Protein AF-A0A349L3K2-F1 (afdb_monomer_lite)

Sequence (182 aa):
KASGYEAPARLLVSLNGCVSLLFACFGAHAINPSVIAASICTGSEAHEDPARRYVAGLAAGVFYIVIAVFGATLAQLMAALPKELIMTLSGLALIGSITTGLVGMVSHAEHRDASIITFLVAASGMSLLGLGAAFWSLVLGGVAYLILHQRWGVRYDAPDPGIVLPIETETDNARPDPIVCN

Foldseek 3Di:
DVLPDDDDPVCQVVVQVVVQVVCVVVVDDRDDDDPVLCCVLSDCVCDVDNVPSVVSVVVVVVVVVVVVVCVVVVVVVVVVDDPVVVVVVVVVVCPVVVVVLVCVLCVDPLLNVLSVQLVCQQVVQDDDPNRTSNVVSCVSSVVVSCVPVVPDPDDPDPDDPPPPDPPPPPDDDDDDDDDDDD

Secondary structure (DSSP, 8-state):
-TTS----HHHHHHHHHHHHHHHHTTTPPPP---HHHHHHHHSGGG-SSGGGTHHHHHHHHHHHHHHHHTHHHHHHHHHHS-HHHHHHHHHHHHHHHHHHHHHHHHH-GGGHHHHHHHHHHHHTT--BTTB-HHHHHHHHHHHHHHHHHTT-----PPPPTT------------PPPP----

pLDDT: mean 79.58, std 17.01, range [36.78, 95.75]

Radius of gyration: 24.11 Å; chains: 1; bounding box: 48×82×56 Å

Structure (mmCIF, N/CA/C/O backbone):
data_AF-A0A349L3K2-F1
#
_entry.id   AF-A0A349L3K2-F1
#
loop_
_atom_site.group_PDB
_atom_site.id
_atom_site.type_symbol
_atom_site.label_atom_id
_atom_site.label_alt_id
_atom_site.label_comp_id
_atom_site.label_asym_id
_atom_site.label_entity_id
_atom_site.label_seq_id
_atom_site.pdbx_PDB_ins_code
_atom_site.Cartn_x
_atom_site.Cartn_y
_atom_site.Cartn_z
_atom_site.occupancy
_atom_site.B_iso_or_equiv
_atom_site.auth_seq_id
_atom_site.auth_comp_id
_atom_site.auth_asym_id
_atom_site.auth_atom_id
_atom_site.pdbx_PDB_model_num
ATOM 1 N N . LYS A 1 1 ? -6.203 -10.568 -11.449 1.00 54.16 1 LYS A N 1
ATOM 2 C CA . LYS A 1 1 ? -5.358 -11.432 -12.308 1.00 54.16 1 LYS A CA 1
ATOM 3 C C . LYS A 1 1 ? -4.557 -12.466 -11.518 1.00 54.16 1 LYS A C 1
ATOM 5 O O . LYS A 1 1 ? -4.713 -13.629 -11.840 1.00 54.16 1 LYS A O 1
ATOM 10 N N . ALA A 1 2 ? -3.784 -12.098 -10.484 1.00 60.62 2 ALA A N 1
ATOM 11 C CA . ALA A 1 2 ? -2.976 -13.052 -9.698 1.00 60.62 2 ALA A CA 1
ATOM 12 C C . ALA A 1 2 ? -3.746 -14.291 -9.179 1.00 60.62 2 ALA A C 1
ATOM 14 O O . ALA A 1 2 ? -3.201 -15.383 -9.191 1.00 60.62 2 ALA A O 1
ATOM 15 N N . SER A 1 3 ? -5.026 -14.142 -8.815 1.00 59.81 3 SER A N 1
ATOM 16 C CA . SER A 1 3 ? -5.876 -15.247 -8.332 1.00 59.81 3 SER A CA 1
ATOM 17 C C . SER A 1 3 ? -6.870 -15.778 -9.383 1.00 59.81 3 SER A C 1
ATOM 19 O O . SER A 1 3 ? -7.919 -16.297 -9.022 1.00 59.81 3 SER A O 1
ATOM 21 N N . GLY A 1 4 ? -6.617 -15.576 -10.682 1.00 64.75 4 GLY A N 1
ATOM 22 C CA . GLY A 1 4 ? -7.469 -16.091 -11.771 1.00 64.75 4 GLY A CA 1
ATOM 23 C C . GLY A 1 4 ? -8.759 -15.306 -12.061 1.00 64.75 4 GLY A C 1
ATOM 24 O O . GLY A 1 4 ? -9.426 -15.588 -13.049 1.00 64.75 4 GLY A O 1
ATOM 25 N N . TYR A 1 5 ? -9.102 -14.284 -11.265 1.00 67.31 5 TYR A N 1
ATOM 26 C CA . TYR A 1 5 ? -10.265 -13.426 -11.540 1.00 67.31 5 TYR A CA 1
ATOM 27 C C . TYR A 1 5 ? -9.956 -12.300 -12.531 1.00 67.31 5 TYR A C 1
ATOM 29 O O . TYR A 1 5 ? -8.986 -11.536 -12.360 1.00 67.31 5 TYR A O 1
ATOM 37 N N . GLU A 1 6 ? -10.856 -12.142 -13.501 1.00 65.81 6 GLU A N 1
ATOM 38 C CA . GLU A 1 6 ? -10.968 -10.981 -14.382 1.00 65.81 6 GLU A CA 1
ATOM 39 C C . GLU A 1 6 ? -11.944 -9.963 -13.781 1.00 65.81 6 GLU A C 1
ATOM 41 O O . GLU A 1 6 ? -13.145 -9.984 -14.034 1.00 65.81 6 GLU A O 1
ATOM 46 N N . ALA A 1 7 ? -11.429 -9.068 -12.937 1.00 72.44 7 ALA A N 1
ATOM 47 C CA . ALA A 1 7 ? -12.217 -7.951 -12.431 1.00 72.44 7 ALA A CA 1
ATOM 48 C C . ALA A 1 7 ? -12.056 -6.731 -13.361 1.00 72.44 7 ALA A C 1
ATOM 50 O O . ALA A 1 7 ? -10.918 -6.338 -13.648 1.00 72.44 7 ALA A O 1
ATOM 51 N N . PRO A 1 8 ? -13.153 -6.094 -13.816 1.00 82.00 8 PRO A N 1
ATOM 52 C CA . PRO A 1 8 ? -13.068 -4.903 -14.652 1.00 82.00 8 PRO A CA 1
ATOM 53 C C . PRO A 1 8 ? -12.475 -3.732 -13.855 1.00 82.00 8 PRO A C 1
ATOM 55 O O . PRO A 1 8 ? -13.120 -3.172 -12.968 1.00 82.00 8 PRO A O 1
ATOM 58 N N . ALA A 1 9 ? -11.247 -3.328 -14.196 1.00 83.88 9 ALA A N 1
ATOM 59 C CA . ALA A 1 9 ? -10.504 -2.286 -13.478 1.00 83.88 9 ALA A CA 1
ATOM 60 C C . ALA A 1 9 ? -11.275 -0.958 -13.380 1.00 83.88 9 ALA A C 1
ATOM 62 O O . ALA A 1 9 ? -11.285 -0.323 -12.328 1.00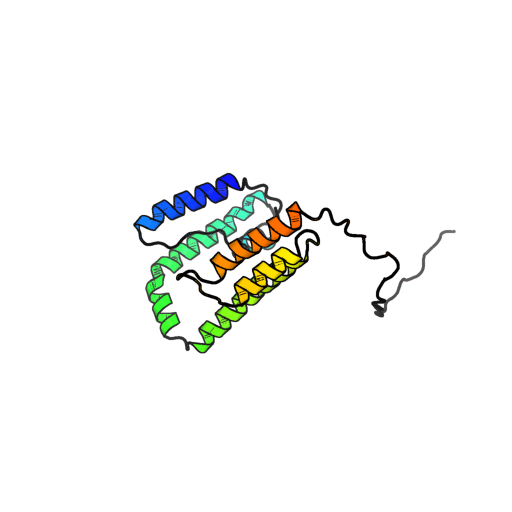 83.88 9 ALA A O 1
ATOM 63 N N . ARG A 1 10 ? -11.984 -0.572 -14.451 1.00 87.62 10 ARG A N 1
ATOM 64 C CA . ARG A 1 10 ? -12.778 0.665 -14.488 1.00 87.62 10 ARG A CA 1
ATOM 65 C C . ARG A 1 10 ? -13.880 0.676 -13.429 1.00 87.62 10 ARG A C 1
ATOM 67 O O . ARG A 1 10 ? -14.075 1.705 -12.799 1.00 87.62 10 ARG A O 1
ATOM 74 N N . LEU A 1 11 ? -14.546 -0.463 -13.215 1.00 88.19 11 LEU A N 1
ATOM 75 C CA . LEU A 1 11 ? -15.602 -0.600 -12.211 1.00 88.19 11 LEU A CA 1
ATOM 76 C C . LEU A 1 11 ? -15.032 -0.518 -10.794 1.00 88.19 11 LEU A C 1
ATOM 78 O O . LEU A 1 11 ? -15.588 0.190 -9.964 1.00 88.19 11 LEU A O 1
ATOM 82 N N . LEU A 1 12 ? -13.915 -1.203 -10.523 1.00 88.12 12 LEU A N 1
ATOM 83 C CA . LEU A 1 12 ? -13.276 -1.164 -9.205 1.00 88.12 12 LEU A CA 1
ATOM 84 C C . LEU A 1 12 ? -12.837 0.257 -8.835 1.00 88.12 12 LEU A C 1
ATOM 86 O O . LEU A 1 12 ? -13.113 0.716 -7.729 1.00 88.12 12 LEU A O 1
ATOM 90 N N . VAL A 1 13 ? -12.206 0.969 -9.772 1.00 90.31 13 VAL A N 1
ATOM 91 C CA . VAL A 1 13 ? -11.749 2.347 -9.552 1.00 90.31 13 VAL A CA 1
ATOM 92 C C . VAL A 1 13 ? -12.932 3.305 -9.399 1.00 90.31 13 VAL A C 1
ATOM 94 O O . VAL A 1 13 ? -12.946 4.091 -8.451 1.00 90.31 13 VAL A O 1
ATOM 97 N N . SER A 1 14 ? -13.944 3.230 -10.274 1.00 91.06 14 SER A N 1
ATOM 98 C CA . SER A 1 14 ? -15.110 4.120 -10.193 1.00 91.06 14 SER A CA 1
ATOM 99 C C . SER A 1 14 ? -15.915 3.888 -8.919 1.00 91.06 14 SER A C 1
ATOM 101 O O . SER A 1 14 ? -16.299 4.846 -8.255 1.00 91.06 14 SER A O 1
ATOM 103 N N . LEU A 1 15 ? -16.137 2.624 -8.545 1.00 92.50 15 LEU A N 1
ATOM 104 C CA . LEU A 1 15 ? -16.900 2.269 -7.353 1.00 92.50 15 LEU A CA 1
ATOM 105 C C . LEU A 1 15 ? -16.166 2.719 -6.087 1.00 92.50 15 LEU A C 1
ATOM 107 O O . LEU A 1 15 ? -16.762 3.376 -5.242 1.00 92.50 15 LEU A O 1
ATOM 111 N N . ASN A 1 16 ? -14.861 2.461 -5.989 1.00 91.25 16 ASN A N 1
ATOM 112 C CA . ASN A 1 16 ? -14.045 2.913 -4.864 1.00 91.25 16 ASN A CA 1
ATOM 113 C C . ASN A 1 16 ? -14.010 4.449 -4.733 1.00 91.25 16 ASN A C 1
ATOM 115 O O . ASN A 1 16 ? -14.075 4.980 -3.623 1.00 91.25 16 ASN A O 1
ATOM 119 N N . GLY A 1 17 ? -13.957 5.166 -5.860 1.00 91.19 17 GLY A N 1
ATOM 120 C CA . GLY A 1 17 ? -14.053 6.626 -5.893 1.00 91.19 17 GLY A CA 1
ATOM 121 C C . GLY A 1 17 ? -15.415 7.140 -5.421 1.00 91.19 17 GLY A C 1
ATOM 122 O O . GLY A 1 17 ? -15.468 8.011 -4.556 1.00 91.19 17 GLY A O 1
ATOM 123 N N . CYS A 1 18 ? -16.516 6.568 -5.918 1.00 93.62 18 CYS A N 1
ATOM 124 C CA . CYS A 1 18 ? -17.871 6.918 -5.478 1.00 93.62 18 CYS A CA 1
ATOM 125 C C . CYS A 1 18 ? -18.078 6.657 -3.982 1.00 93.62 18 CYS A C 1
ATOM 127 O O . CYS A 1 18 ? -18.626 7.505 -3.281 1.00 93.62 18 CYS A O 1
ATOM 129 N N . VAL A 1 19 ? -17.611 5.509 -3.486 1.00 92.81 19 VAL A N 1
ATOM 130 C CA . VAL A 1 19 ? -17.688 5.163 -2.062 1.00 92.81 19 VAL A CA 1
ATOM 131 C C . VAL A 1 19 ? -16.855 6.150 -1.240 1.00 92.81 19 VAL A C 1
ATOM 133 O O . VAL A 1 19 ? -17.362 6.710 -0.274 1.00 92.81 19 VAL A O 1
ATOM 136 N N . SER A 1 20 ? -15.624 6.459 -1.659 1.00 92.19 20 SER A N 1
ATOM 137 C CA . SER A 1 20 ? -14.789 7.461 -0.978 1.00 92.19 20 SER A CA 1
ATOM 138 C C . SER A 1 20 ? -15.449 8.841 -0.937 1.00 92.19 20 SER A C 1
ATOM 140 O O . SER A 1 20 ? -15.413 9.485 0.103 1.00 92.19 20 SER A O 1
ATOM 142 N N . LEU A 1 21 ? -16.091 9.288 -2.022 1.00 93.12 21 LEU A N 1
ATOM 143 C CA . LEU A 1 21 ? -16.827 10.560 -2.056 1.00 93.12 21 LEU A CA 1
ATOM 144 C C . LEU A 1 21 ? -18.012 10.571 -1.087 1.00 93.12 21 LEU A C 1
ATOM 146 O O . LEU A 1 21 ? -18.227 11.563 -0.395 1.00 93.12 21 LEU A O 1
ATOM 150 N N . LEU A 1 22 ? -18.756 9.467 -1.008 1.00 93.25 22 LEU A N 1
ATOM 151 C CA . LEU A 1 22 ? -19.878 9.336 -0.081 1.00 93.25 22 LEU A CA 1
ATOM 152 C C . LEU A 1 22 ? -19.407 9.406 1.380 1.00 93.25 22 LEU A C 1
ATOM 154 O O . LEU A 1 22 ? -20.023 10.081 2.203 1.00 93.25 22 LEU A O 1
ATOM 158 N N . PHE A 1 23 ? -18.294 8.740 1.694 1.00 90.38 23 PHE A N 1
ATOM 159 C CA . PHE A 1 23 ? -17.715 8.737 3.038 1.00 90.38 23 PHE A CA 1
ATOM 160 C C . PHE A 1 23 ? -16.898 9.997 3.363 1.00 90.38 23 PHE A C 1
ATOM 162 O O . PHE A 1 23 ? -16.732 10.324 4.539 1.00 90.38 23 PHE A O 1
ATOM 169 N N . ALA A 1 24 ? -16.452 10.761 2.363 1.00 90.81 24 ALA A N 1
ATOM 170 C CA . ALA A 1 24 ? -15.763 12.034 2.570 1.00 90.81 24 ALA A CA 1
ATOM 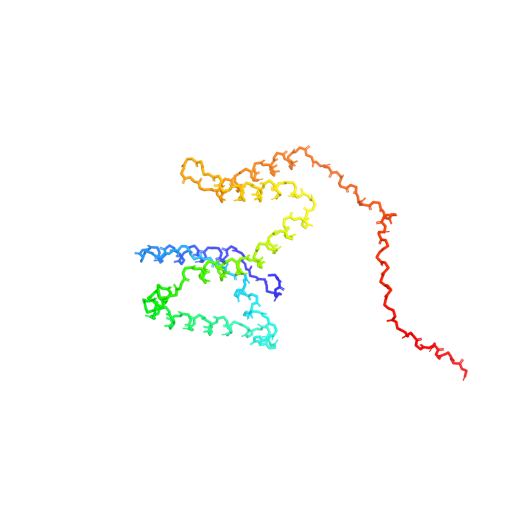171 C C . ALA A 1 24 ? -16.645 13.048 3.318 1.00 90.81 24 ALA A C 1
ATOM 173 O O . ALA A 1 24 ? -16.139 13.800 4.148 1.00 90.81 24 ALA A O 1
ATOM 174 N N . CYS A 1 25 ? -17.969 13.014 3.114 1.00 87.44 25 CYS A N 1
ATOM 175 C CA . CYS A 1 25 ? -18.924 13.824 3.883 1.00 87.44 25 CYS A CA 1
ATOM 176 C C . CYS A 1 25 ? -18.893 13.533 5.394 1.00 87.44 25 CYS A C 1
ATOM 178 O O . CYS A 1 25 ? -19.248 14.396 6.190 1.00 87.44 25 CYS A O 1
ATOM 180 N N . PHE A 1 26 ? -18.443 12.341 5.789 1.00 88.19 26 PHE A N 1
ATOM 181 C CA . PHE A 1 26 ? -18.294 11.921 7.182 1.00 88.19 26 PHE A CA 1
ATOM 182 C C . PHE A 1 26 ? -16.865 12.127 7.714 1.00 88.19 26 PHE A C 1
ATOM 184 O O . PHE A 1 26 ? -16.549 11.670 8.810 1.00 88.19 26 PHE A O 1
ATOM 191 N N . GLY A 1 27 ? -15.990 12.793 6.951 1.00 84.19 27 GLY A N 1
ATOM 192 C CA . GLY A 1 27 ? -14.587 13.003 7.318 1.00 84.19 27 GLY A CA 1
ATOM 193 C C . GLY A 1 27 ? -13.704 11.762 7.154 1.00 84.19 27 GLY A C 1
ATOM 194 O O . GLY A 1 27 ? -12.626 11.703 7.742 1.00 84.19 27 GLY A O 1
ATOM 195 N N . ALA A 1 28 ? -14.141 10.760 6.384 1.00 86.25 28 ALA A N 1
ATOM 196 C CA . ALA A 1 28 ? -13.353 9.555 6.149 1.00 86.25 28 ALA A CA 1
ATOM 197 C C . ALA A 1 28 ? -12.159 9.805 5.210 1.00 86.25 28 ALA A C 1
ATOM 199 O O . ALA A 1 28 ? -12.207 10.647 4.311 1.00 86.25 28 ALA A O 1
ATOM 200 N N . HIS A 1 29 ? -11.097 9.016 5.383 1.00 87.19 29 HIS A N 1
ATOM 201 C CA . HIS A 1 29 ? -9.961 8.991 4.463 1.00 87.19 29 HIS A CA 1
ATOM 202 C C . HIS A 1 29 ? -10.282 8.249 3.158 1.00 87.19 29 HIS A C 1
ATOM 204 O O . HIS A 1 29 ? -11.230 7.470 3.076 1.00 87.19 29 HIS A O 1
ATOM 210 N N . ALA A 1 30 ? -9.456 8.486 2.134 1.00 87.81 30 ALA A N 1
ATOM 211 C CA . ALA A 1 30 ? -9.590 7.836 0.837 1.00 87.81 30 ALA A CA 1
ATOM 212 C C . ALA A 1 30 ? -9.508 6.309 0.969 1.00 87.81 30 ALA A C 1
ATOM 214 O O . ALA A 1 30 ? -8.534 5.763 1.497 1.00 87.81 30 ALA A O 1
ATOM 215 N N . ILE A 1 31 ? -10.522 5.624 0.450 1.00 89.31 31 ILE A N 1
ATOM 216 C CA . ILE A 1 31 ? -10.592 4.165 0.455 1.00 89.31 31 ILE A CA 1
ATOM 217 C C . ILE A 1 31 ? -9.747 3.668 -0.717 1.00 89.31 31 ILE A C 1
ATOM 219 O O . ILE A 1 31 ? -9.705 4.297 -1.775 1.00 89.31 31 ILE A O 1
ATOM 223 N N . ASN A 1 32 ? -9.013 2.574 -0.531 1.00 89.31 32 ASN A N 1
ATOM 224 C CA . ASN A 1 32 ? -8.220 1.956 -1.585 1.00 89.31 32 ASN A CA 1
ATOM 225 C C . ASN A 1 32 ? -8.187 0.427 -1.415 1.00 89.31 32 ASN A C 1
ATOM 227 O O . ASN A 1 32 ? -8.280 -0.074 -0.292 1.00 89.31 32 ASN A O 1
ATOM 231 N N . PRO A 1 33 ? -8.090 -0.330 -2.520 1.00 85.75 33 PRO A N 1
ATOM 232 C CA . PRO A 1 33 ? -7.984 -1.780 -2.459 1.00 85.75 33 PRO A CA 1
ATOM 233 C C . PRO A 1 33 ? -6.612 -2.217 -1.925 1.00 85.75 33 PRO A C 1
ATOM 235 O O . PRO A 1 33 ? -5.573 -1.800 -2.434 1.00 85.75 33 PRO A O 1
ATOM 238 N N . SER A 1 34 ? -6.613 -3.116 -0.938 1.00 87.00 34 SER A N 1
ATOM 239 C CA . SER A 1 34 ? -5.395 -3.700 -0.364 1.00 87.00 34 SER A CA 1
ATOM 240 C C . SER A 1 34 ? -5.006 -5.001 -1.065 1.00 87.00 34 SER A C 1
ATOM 242 O O . SER A 1 34 ? -5.805 -5.935 -1.149 1.00 87.00 34 SER A O 1
ATOM 244 N N . VAL A 1 35 ? -3.754 -5.087 -1.521 1.00 83.25 35 VAL A N 1
ATOM 245 C CA . VAL A 1 35 ? -3.210 -6.283 -2.190 1.00 83.25 35 VAL A CA 1
ATOM 246 C C . VAL A 1 35 ? -2.989 -7.432 -1.203 1.00 83.25 35 VAL A C 1
ATOM 248 O O . VAL A 1 35 ? -3.289 -8.575 -1.535 1.00 83.25 35 VAL A O 1
ATOM 251 N N . ILE A 1 36 ? -2.515 -7.142 0.013 1.00 84.88 36 ILE A N 1
ATOM 252 C CA . ILE A 1 36 ? -2.199 -8.169 1.022 1.00 84.88 36 ILE A CA 1
ATOM 253 C C . ILE A 1 36 ? -3.482 -8.820 1.547 1.00 84.88 36 ILE A C 1
ATOM 255 O O . ILE A 1 36 ? -3.601 -10.040 1.583 1.00 84.88 36 ILE A O 1
ATOM 259 N N . ALA A 1 37 ? -4.482 -8.016 1.914 1.00 87.69 37 ALA A N 1
ATOM 260 C CA . ALA A 1 37 ? -5.759 -8.561 2.371 1.00 87.69 37 ALA A CA 1
ATOM 261 C C . ALA A 1 37 ? -6.441 -9.376 1.260 1.00 87.69 37 ALA A C 1
ATOM 263 O O . ALA A 1 37 ? -6.999 -10.444 1.519 1.00 87.69 37 ALA A O 1
ATOM 264 N N . ALA A 1 38 ? -6.347 -8.904 0.011 1.00 85.50 38 ALA A N 1
ATOM 265 C CA . ALA A 1 38 ? -6.872 -9.624 -1.138 1.00 85.50 38 ALA A CA 1
ATOM 266 C C . ALA A 1 38 ? -6.147 -10.956 -1.375 1.00 85.50 38 ALA A C 1
ATOM 268 O O . ALA A 1 38 ? -6.817 -11.948 -1.649 1.00 85.50 38 ALA A O 1
ATOM 269 N N . SER A 1 39 ? -4.816 -11.027 -1.256 1.00 82.81 39 SER A N 1
ATOM 270 C CA . SER A 1 39 ? -4.088 -12.289 -1.455 1.00 82.81 39 SER A CA 1
ATOM 271 C C . SER A 1 39 ? -4.436 -13.328 -0.388 1.00 82.81 39 SER A C 1
ATOM 273 O O . SER A 1 39 ? -4.651 -14.487 -0.734 1.00 82.81 39 SER A O 1
ATOM 275 N N . ILE A 1 40 ? -4.599 -12.912 0.872 1.00 84.81 40 ILE A N 1
ATOM 276 C CA . ILE A 1 40 ? -5.023 -13.799 1.967 1.00 84.81 40 ILE A CA 1
ATOM 277 C C . ILE A 1 40 ? -6.445 -14.317 1.720 1.00 84.81 40 ILE A C 1
ATOM 279 O O . ILE A 1 40 ? -6.682 -15.521 1.756 1.00 84.81 40 ILE A O 1
ATOM 283 N N . CYS A 1 41 ? -7.391 -13.426 1.408 1.00 82.56 41 CYS A N 1
ATOM 284 C CA . CYS A 1 41 ? -8.792 -13.816 1.218 1.00 82.56 41 CYS A CA 1
ATOM 285 C C . CYS A 1 41 ? -9.037 -14.593 -0.087 1.00 82.56 41 CYS A C 1
ATOM 287 O O . CYS A 1 41 ? -10.069 -15.244 -0.223 1.00 82.56 41 CYS A O 1
ATOM 289 N N . THR A 1 42 ? -8.126 -14.512 -1.063 1.00 80.06 42 THR A N 1
ATOM 290 C CA . THR A 1 42 ? -8.245 -15.222 -2.351 1.00 80.06 42 THR A CA 1
ATOM 291 C C . THR A 1 42 ? -7.355 -16.463 -2.455 1.00 80.06 42 THR A C 1
ATOM 293 O O . THR A 1 42 ? -7.396 -17.143 -3.488 1.00 80.06 42 THR A O 1
ATOM 296 N N . GLY A 1 43 ? -6.595 -16.783 -1.401 1.00 76.44 43 GLY A N 1
ATOM 297 C CA . GLY A 1 43 ? -5.788 -17.998 -1.304 1.00 76.44 43 GLY A CA 1
ATOM 298 C C . GLY A 1 43 ? -6.633 -19.275 -1.359 1.00 76.44 43 GLY A C 1
ATOM 299 O O . GLY A 1 43 ? -7.837 -19.254 -1.099 1.00 76.44 43 GLY A O 1
ATOM 300 N N . SER A 1 44 ? -6.004 -20.399 -1.708 1.00 71.19 44 SER A N 1
ATOM 301 C CA . SER A 1 44 ? -6.644 -21.727 -1.712 1.00 71.19 44 SER A CA 1
ATOM 302 C C . SER A 1 44 ? -7.190 -22.123 -0.339 1.00 71.19 44 SER A C 1
ATOM 304 O O . SER A 1 44 ? -8.226 -22.771 -0.270 1.00 71.19 44 SER A O 1
ATOM 306 N N . GLU A 1 45 ? -6.553 -21.643 0.732 1.00 70.06 45 GLU A N 1
ATOM 307 C CA . GLU A 1 45 ? -6.945 -21.885 2.128 1.00 70.06 45 GLU A CA 1
ATOM 308 C C . GLU A 1 45 ? -8.299 -21.264 2.513 1.00 70.06 45 GLU A C 1
ATOM 310 O O . GLU A 1 45 ? -8.915 -21.672 3.494 1.00 70.06 45 GLU A O 1
ATOM 315 N N . ALA A 1 46 ? -8.780 -20.258 1.771 1.00 71.06 46 ALA A N 1
ATOM 316 C CA . ALA A 1 46 ? -10.038 -19.579 2.085 1.00 71.06 46 ALA A CA 1
ATOM 317 C C . ALA A 1 46 ? -11.264 -20.431 1.722 1.00 71.06 46 ALA A C 1
ATOM 319 O O . ALA A 1 46 ? -12.268 -20.424 2.435 1.00 71.06 46 ALA A O 1
ATOM 320 N N . HIS A 1 47 ? -11.196 -21.120 0.581 1.00 67.69 47 HIS A N 1
ATOM 321 C CA . HIS A 1 47 ? -12.179 -22.097 0.125 1.00 67.69 47 HIS A CA 1
ATOM 322 C C . HIS A 1 47 ? -11.615 -22.828 -1.106 1.00 67.69 47 HIS A C 1
ATOM 324 O O . HIS A 1 47 ? -11.077 -22.180 -2.013 1.00 67.69 47 HIS A O 1
ATOM 330 N N . GLU A 1 48 ? -11.803 -24.151 -1.177 1.00 65.44 48 GLU A N 1
ATOM 331 C CA . GLU A 1 48 ? -11.377 -24.983 -2.316 1.00 65.44 48 GLU A CA 1
ATOM 332 C C . GLU A 1 48 ? -11.967 -24.434 -3.631 1.00 65.44 48 GLU A C 1
ATOM 334 O O . GLU A 1 48 ? -11.240 -24.096 -4.564 1.00 65.44 48 GLU A O 1
ATOM 339 N N . ASP A 1 49 ? -13.293 -24.234 -3.641 1.00 70.38 49 ASP A N 1
ATOM 340 C CA . ASP A 1 49 ? -14.052 -23.603 -4.726 1.00 70.38 49 ASP A CA 1
ATOM 341 C C . ASP A 1 49 ? -13.743 -22.092 -4.866 1.00 70.38 49 ASP A C 1
ATOM 343 O O . ASP A 1 49 ? -14.128 -21.297 -3.994 1.00 70.38 49 ASP A O 1
ATOM 347 N N . PRO A 1 50 ? -13.125 -21.656 -5.983 1.00 66.00 50 PRO A N 1
ATOM 348 C CA . PRO A 1 50 ? -12.875 -20.248 -6.267 1.00 66.00 50 PRO A CA 1
ATOM 349 C C . PRO A 1 50 ? -14.159 -19.409 -6.247 1.00 66.00 50 PRO A C 1
ATOM 351 O O . PRO A 1 50 ? -14.159 -18.287 -5.746 1.00 66.00 50 PRO A O 1
ATOM 354 N N . ALA A 1 51 ? -15.301 -19.918 -6.706 1.00 69.12 51 ALA A N 1
ATOM 355 C CA . ALA A 1 51 ? -16.525 -19.114 -6.769 1.00 69.12 51 ALA A CA 1
ATOM 356 C C . ALA A 1 51 ? -17.028 -18.659 -5.382 1.00 69.12 51 ALA A C 1
ATOM 358 O O . ALA A 1 51 ? -17.794 -17.699 -5.289 1.00 69.12 51 ALA A O 1
ATOM 359 N N . ARG A 1 52 ? -16.569 -19.300 -4.298 1.00 76.38 52 ARG A N 1
ATOM 360 C CA . ARG A 1 52 ? -16.996 -19.024 -2.917 1.00 76.38 52 ARG A CA 1
ATOM 361 C C . ARG A 1 52 ? -15.972 -18.275 -2.067 1.00 76.38 52 ARG A C 1
ATOM 363 O O . ARG A 1 52 ? -16.287 -17.898 -0.940 1.00 76.38 52 ARG A O 1
ATOM 370 N N . ARG A 1 53 ? -14.783 -17.967 -2.595 1.00 77.31 53 ARG A N 1
ATOM 371 C CA . ARG A 1 53 ? -13.720 -17.274 -1.833 1.00 77.31 53 ARG A CA 1
ATOM 372 C C . ARG A 1 53 ? -14.102 -15.862 -1.372 1.00 77.31 53 ARG A C 1
ATOM 374 O O . ARG A 1 53 ? -13.513 -15.339 -0.432 1.00 77.31 53 ARG A O 1
ATOM 381 N N . TYR A 1 54 ? -15.146 -15.262 -1.952 1.00 80.19 54 TYR A N 1
ATOM 382 C CA . TYR A 1 54 ? -15.685 -13.975 -1.493 1.00 80.19 54 TYR A CA 1
ATOM 383 C C . TYR A 1 54 ? -16.179 -14.010 -0.035 1.00 80.19 54 TYR A C 1
ATOM 385 O O . TYR A 1 54 ? -16.195 -12.968 0.621 1.00 80.19 54 TYR A O 1
ATOM 393 N N . VAL A 1 55 ? -16.553 -15.187 0.486 1.00 84.50 55 VAL A N 1
ATOM 394 C CA . VAL A 1 55 ? -17.035 -15.349 1.867 1.00 84.50 55 VAL A CA 1
ATOM 395 C C . VAL A 1 55 ? -15.953 -14.961 2.877 1.00 84.50 55 VAL A C 1
ATOM 397 O O . VAL A 1 55 ? -16.271 -14.316 3.872 1.00 84.50 55 VAL A O 1
ATOM 400 N N . ALA A 1 56 ? -14.678 -15.256 2.595 1.00 85.31 56 ALA A N 1
ATOM 401 C CA . ALA A 1 56 ? -13.563 -14.841 3.447 1.00 85.31 56 ALA A CA 1
ATOM 402 C C . ALA A 1 56 ? -13.438 -13.310 3.514 1.00 85.31 56 ALA A C 1
ATOM 404 O O . ALA A 1 56 ? -13.296 -12.743 4.596 1.00 85.31 56 ALA A O 1
ATOM 405 N N . GLY A 1 57 ? -13.584 -12.629 2.372 1.00 85.12 57 GLY A N 1
ATOM 406 C CA . GLY A 1 57 ? -13.599 -11.165 2.317 1.00 85.12 57 GLY A CA 1
ATOM 407 C C . GLY A 1 57 ? -14.799 -10.553 3.049 1.00 85.12 57 GLY A C 1
ATOM 408 O O . GLY A 1 57 ? -14.646 -9.560 3.759 1.00 85.12 57 GLY A O 1
ATOM 409 N N . LEU A 1 58 ? -15.982 -11.166 2.931 1.00 87.81 58 LEU A N 1
ATOM 410 C CA . LEU A 1 58 ? -1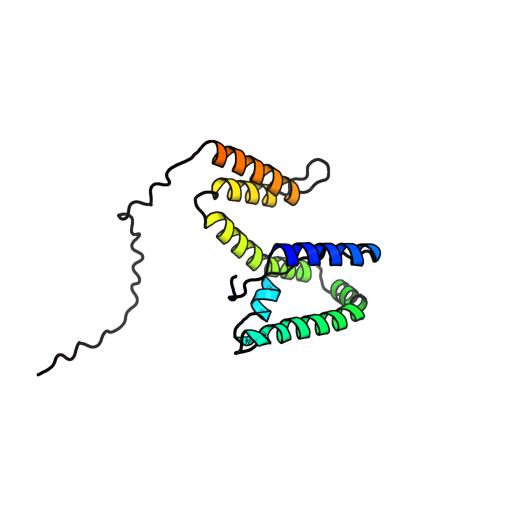7.186 -10.719 3.636 1.00 87.81 58 LEU A CA 1
ATOM 411 C C . LEU A 1 58 ? -17.047 -10.892 5.154 1.00 87.81 58 LEU A C 1
ATOM 413 O O . LEU A 1 58 ? -17.340 -9.962 5.903 1.00 87.81 58 LEU A O 1
ATOM 417 N N . ALA A 1 59 ? -16.563 -12.051 5.603 1.00 89.19 59 ALA A N 1
ATOM 418 C CA . ALA A 1 59 ? -16.312 -12.320 7.014 1.00 89.19 59 ALA A CA 1
ATOM 419 C C . ALA A 1 59 ? -15.289 -11.332 7.594 1.00 89.19 59 ALA A C 1
ATOM 421 O O . ALA A 1 59 ? -15.547 -10.733 8.638 1.00 89.19 59 ALA A O 1
ATOM 422 N N . ALA A 1 60 ? -14.179 -11.089 6.887 1.00 88.88 60 ALA A N 1
ATOM 423 C CA . ALA A 1 60 ? -13.185 -10.093 7.281 1.00 88.88 60 ALA A CA 1
ATOM 424 C C . ALA A 1 60 ? -13.792 -8.683 7.384 1.00 88.88 60 ALA A C 1
ATOM 426 O O . ALA A 1 60 ? -13.552 -7.980 8.364 1.00 88.88 60 ALA A O 1
ATOM 427 N N . GLY A 1 61 ? -14.631 -8.285 6.422 1.00 88.31 61 GLY A N 1
ATOM 428 C CA . GLY A 1 61 ? -15.337 -7.003 6.454 1.00 88.31 61 GLY A CA 1
ATOM 429 C C . GLY A 1 61 ? -16.262 -6.855 7.667 1.00 88.31 61 GLY A C 1
ATOM 430 O O . GLY A 1 61 ? -16.219 -5.832 8.349 1.00 88.31 61 GLY A O 1
ATOM 431 N N . VAL A 1 62 ? -17.052 -7.885 7.984 1.00 92.88 62 VAL A N 1
ATOM 432 C CA . VAL A 1 62 ? -17.932 -7.887 9.167 1.00 92.88 62 VAL A CA 1
ATOM 433 C C . VAL A 1 62 ? -17.116 -7.783 10.456 1.00 92.88 62 VAL A C 1
ATOM 435 O O . VAL A 1 62 ? -17.428 -6.950 11.307 1.00 92.88 62 VAL A O 1
ATOM 438 N N . PHE A 1 63 ? -16.039 -8.561 10.587 1.00 92.25 63 PHE A N 1
ATOM 439 C CA . PHE A 1 63 ? -15.138 -8.462 11.738 1.00 92.25 63 PHE A CA 1
ATOM 440 C C . PHE A 1 63 ? -14.513 -7.069 11.864 1.00 92.25 63 PHE A C 1
ATOM 442 O O . PHE A 1 63 ? -14.457 -6.528 12.969 1.00 92.25 63 PHE A O 1
ATOM 449 N N . TYR A 1 64 ? -14.105 -6.447 10.754 1.00 89.62 64 TYR A N 1
ATOM 450 C CA . TYR A 1 64 ? -13.575 -5.085 10.785 1.00 89.62 64 TYR A CA 1
ATOM 451 C C . TYR A 1 64 ? -14.612 -4.045 11.206 1.00 89.62 64 TYR A C 1
ATOM 453 O O . TYR A 1 64 ? -14.245 -3.122 11.926 1.00 89.62 64 TYR A O 1
ATOM 461 N N . ILE A 1 65 ? -15.892 -4.195 10.844 1.00 93.25 65 ILE A N 1
ATOM 462 C CA . ILE A 1 65 ? -16.960 -3.309 11.342 1.00 93.25 65 ILE A CA 1
ATOM 463 C C . ILE A 1 65 ? -17.109 -3.450 12.859 1.00 93.25 65 ILE A C 1
ATOM 465 O O . ILE A 1 65 ? -17.173 -2.441 13.559 1.00 93.25 65 ILE A O 1
ATOM 469 N N . VAL A 1 66 ? -17.111 -4.681 13.382 1.00 94.31 66 VAL A N 1
ATOM 470 C CA . VAL A 1 66 ? -17.175 -4.921 14.833 1.00 94.31 66 VAL A CA 1
ATOM 471 C C . VAL A 1 66 ? -15.986 -4.261 15.534 1.00 94.31 66 VAL A C 1
ATOM 473 O O . VAL A 1 66 ? -16.181 -3.527 16.498 1.00 94.31 66 VAL A O 1
ATOM 476 N N . ILE A 1 67 ? -14.767 -4.446 15.021 1.00 92.12 67 ILE A N 1
ATOM 477 C CA . ILE A 1 67 ? -13.556 -3.815 15.571 1.00 92.12 67 ILE A CA 1
ATOM 478 C C . ILE A 1 67 ? -13.629 -2.284 15.474 1.00 92.12 67 ILE A C 1
ATOM 480 O O . ILE A 1 67 ? -13.239 -1.598 16.417 1.00 92.12 67 ILE A O 1
ATOM 484 N N . ALA A 1 68 ? -14.156 -1.735 14.377 1.00 90.25 68 ALA A N 1
ATOM 485 C CA . ALA A 1 68 ? -14.283 -0.293 14.176 1.00 90.25 68 ALA A CA 1
ATOM 486 C C . ALA A 1 68 ? -15.212 0.366 15.208 1.00 90.25 68 ALA A C 1
ATOM 488 O O . ALA A 1 68 ? -14.925 1.479 15.650 1.00 90.25 68 ALA A O 1
ATOM 489 N N . VAL A 1 69 ? -16.266 -0.325 15.663 1.00 94.06 69 VAL A N 1
ATOM 490 C CA . VAL A 1 69 ? -17.119 0.146 16.774 1.00 94.06 69 VAL A CA 1
ATOM 491 C C . VAL A 1 69 ? -16.307 0.307 18.067 1.00 94.06 69 VAL A C 1
ATOM 493 O O . VAL A 1 69 ? -16.518 1.262 18.812 1.00 94.06 69 VAL A O 1
ATOM 496 N N . PHE A 1 70 ? -15.317 -0.558 18.299 1.00 94.00 70 PHE A N 1
ATOM 497 C CA . PHE A 1 70 ? -14.365 -0.454 19.413 1.00 94.00 70 PHE A CA 1
ATOM 498 C C . PHE A 1 70 ? -13.120 0.390 19.079 1.00 94.00 70 PHE A C 1
ATOM 500 O O . PHE A 1 70 ? -12.132 0.362 19.816 1.00 94.00 70 PHE A O 1
ATOM 507 N N . GLY A 1 71 ? -13.143 1.166 17.990 1.00 90.50 71 GLY A N 1
ATOM 508 C CA . GLY A 1 71 ? -11.979 1.900 17.491 1.00 90.50 71 GLY A CA 1
ATOM 509 C C . GLY A 1 71 ? -11.387 2.885 18.505 1.00 90.50 71 GLY A C 1
ATOM 510 O O . GLY A 1 71 ? -10.168 2.980 18.623 1.00 90.50 71 GLY A O 1
ATOM 511 N N . ALA A 1 72 ? -12.226 3.560 19.299 1.00 92.19 72 ALA A N 1
ATOM 512 C CA . ALA A 1 72 ? -11.763 4.458 20.362 1.00 92.19 72 ALA A CA 1
ATOM 513 C C . ALA A 1 72 ? -10.987 3.706 21.459 1.00 92.19 72 ALA A C 1
ATOM 515 O O . ALA A 1 72 ? -9.933 4.161 21.903 1.00 92.19 72 ALA A O 1
ATOM 516 N N . THR A 1 73 ? -11.469 2.525 21.853 1.00 93.69 73 THR A N 1
ATOM 517 C CA . THR A 1 73 ? -10.794 1.652 22.821 1.00 93.69 73 THR A CA 1
ATOM 518 C C . THR A 1 73 ? -9.471 1.137 22.261 1.00 93.69 73 THR A C 1
ATOM 520 O O . THR A 1 73 ? -8.464 1.128 22.965 1.00 93.69 73 THR A O 1
ATOM 523 N N . LEU A 1 74 ? -9.440 0.766 20.978 1.00 92.31 74 LEU A N 1
ATOM 524 C CA . LEU A 1 74 ? -8.214 0.329 20.315 1.00 92.31 74 LEU A CA 1
ATOM 525 C C . LEU A 1 74 ? -7.181 1.463 20.221 1.00 92.31 74 LEU A C 1
ATOM 527 O O . LEU A 1 74 ? -6.000 1.230 20.464 1.00 92.31 74 LEU A O 1
ATOM 531 N N . ALA A 1 75 ? -7.613 2.693 19.936 1.00 91.00 75 ALA A N 1
ATOM 532 C CA . ALA A 1 75 ? -6.737 3.864 19.921 1.00 91.00 75 ALA A CA 1
ATOM 533 C C . ALA A 1 75 ? -6.122 4.135 21.305 1.00 91.00 75 ALA A C 1
ATOM 535 O O . ALA A 1 75 ? -4.927 4.408 21.406 1.00 91.00 75 ALA A O 1
ATOM 536 N N . GLN A 1 76 ? -6.911 3.999 22.375 1.00 91.94 76 GLN A N 1
ATOM 537 C CA . GLN A 1 76 ? -6.416 4.111 23.751 1.00 91.94 76 GLN A CA 1
ATOM 538 C C . GLN A 1 76 ? -5.438 2.989 24.105 1.00 91.94 76 GLN A C 1
ATOM 540 O O . GLN A 1 76 ? -4.419 3.246 24.742 1.00 91.94 76 GLN A O 1
ATOM 545 N N . LEU A 1 77 ? -5.709 1.762 23.656 1.00 92.81 77 LEU A N 1
ATOM 546 C CA . LEU A 1 77 ? -4.797 0.641 23.850 1.00 92.81 77 LEU A CA 1
ATOM 547 C C . LEU A 1 77 ? -3.463 0.893 23.143 1.00 92.81 77 LEU A C 1
ATOM 549 O O . LEU A 1 77 ? -2.415 0.726 23.755 1.00 92.81 77 LEU A O 1
ATOM 553 N N . MET A 1 78 ? -3.484 1.360 21.892 1.00 88.94 78 MET A N 1
ATOM 554 C CA . MET A 1 78 ? -2.262 1.730 21.169 1.00 88.94 78 MET A CA 1
ATOM 555 C C . MET A 1 78 ? -1.516 2.881 21.851 1.00 88.94 78 MET A C 1
ATOM 557 O O . MET A 1 78 ? -0.293 2.850 21.906 1.00 88.94 78 MET A O 1
ATOM 561 N N . ALA A 1 79 ? -2.222 3.850 22.439 1.00 89.38 79 ALA A N 1
ATOM 562 C CA . ALA A 1 79 ? -1.596 4.909 23.233 1.00 89.38 79 ALA A CA 1
ATOM 563 C C . ALA A 1 79 ? -0.954 4.398 24.541 1.00 89.38 79 ALA A C 1
ATOM 565 O O . ALA A 1 79 ? -0.064 5.058 25.074 1.00 89.38 79 ALA A O 1
ATOM 566 N N . ALA A 1 80 ? -1.381 3.237 25.051 1.00 92.81 80 ALA A N 1
ATOM 567 C CA . ALA A 1 80 ? -0.774 2.578 26.206 1.00 92.81 80 ALA A CA 1
ATOM 568 C C . ALA A 1 80 ? 0.464 1.733 25.842 1.00 92.81 80 ALA A C 1
ATOM 570 O O . ALA A 1 80 ? 1.260 1.417 26.728 1.00 92.81 80 ALA A O 1
ATOM 571 N N . LEU A 1 81 ? 0.649 1.367 24.566 1.00 90.56 81 LEU A N 1
ATOM 572 C CA . LEU A 1 81 ? 1.863 0.687 24.113 1.00 90.56 81 LEU A CA 1
ATOM 573 C C . LEU A 1 81 ? 3.039 1.677 23.984 1.00 90.56 81 LEU A C 1
ATOM 575 O O . LEU A 1 81 ? 2.852 2.819 23.561 1.00 90.56 81 LEU A O 1
ATOM 579 N N . PRO A 1 82 ? 4.278 1.244 24.280 1.00 92.19 82 PRO A N 1
ATOM 580 C CA . PRO A 1 82 ? 5.467 2.046 24.020 1.00 92.19 82 PRO A CA 1
ATOM 581 C C . PRO A 1 82 ? 5.624 2.318 22.518 1.00 92.19 82 PRO A C 1
ATOM 583 O O . PRO A 1 82 ? 5.451 1.430 21.675 1.00 92.19 82 PRO A O 1
ATOM 586 N N . LYS A 1 83 ? 5.991 3.560 22.185 1.00 91.56 83 LYS A N 1
ATOM 587 C CA . LYS A 1 83 ? 6.128 4.052 20.802 1.00 91.56 83 LYS A CA 1
ATOM 588 C C . LYS A 1 83 ? 7.092 3.206 19.961 1.00 91.56 83 LYS A C 1
ATOM 590 O O . LYS A 1 83 ? 6.909 3.078 18.752 1.00 91.56 83 LYS A O 1
ATOM 595 N N . GLU A 1 84 ? 8.086 2.596 20.596 1.00 94.94 84 GLU A N 1
ATOM 596 C CA . GLU A 1 84 ? 9.097 1.747 19.970 1.00 94.94 84 GLU A CA 1
ATOM 597 C C . GLU A 1 84 ? 8.478 0.471 19.368 1.00 94.94 84 GLU A C 1
ATOM 599 O O . GLU A 1 84 ? 8.862 0.053 18.273 1.00 94.94 84 GLU A O 1
ATOM 604 N N . LEU A 1 85 ? 7.469 -0.119 20.022 1.00 94.38 85 LEU A N 1
ATOM 605 C CA . LEU A 1 85 ? 6.769 -1.297 19.491 1.00 94.38 85 LEU A CA 1
ATOM 606 C C . LEU A 1 85 ? 5.942 -0.944 18.254 1.00 94.38 85 LEU A C 1
ATOM 608 O O . LEU A 1 85 ? 5.933 -1.685 17.275 1.00 94.38 85 LEU A O 1
ATOM 612 N N . ILE A 1 86 ? 5.288 0.216 18.264 1.00 94.25 86 ILE A N 1
ATOM 613 C CA . ILE A 1 86 ? 4.456 0.661 17.141 1.00 94.25 86 ILE A CA 1
ATOM 614 C C . ILE A 1 86 ? 5.330 0.943 15.914 1.00 94.25 86 ILE A C 1
ATOM 616 O O . ILE A 1 86 ? 4.992 0.521 14.806 1.00 94.25 86 ILE A O 1
ATOM 620 N N . MET A 1 87 ? 6.477 1.605 16.101 1.00 94.94 87 MET A N 1
ATOM 621 C CA . MET A 1 87 ? 7.413 1.882 15.005 1.00 94.94 87 MET A CA 1
ATOM 622 C C . MET A 1 87 ? 8.012 0.600 14.420 1.00 94.94 87 MET A C 1
ATOM 624 O O . MET A 1 87 ? 8.075 0.463 13.198 1.00 94.94 87 MET A O 1
ATOM 628 N N . THR A 1 88 ? 8.413 -0.353 15.265 1.00 95.75 88 THR A N 1
ATOM 629 C CA . THR A 1 88 ? 9.003 -1.618 14.794 1.00 95.75 88 THR A CA 1
ATOM 630 C C . THR A 1 88 ? 7.984 -2.492 14.062 1.00 95.75 88 THR A C 1
ATOM 632 O O . THR A 1 88 ? 8.289 -2.983 12.975 1.00 95.75 88 THR A O 1
ATOM 635 N N . LEU A 1 89 ? 6.754 -2.615 14.577 1.00 94.88 89 LEU A N 1
ATOM 636 C CA . LEU A 1 89 ? 5.667 -3.339 13.903 1.00 94.88 89 LEU A CA 1
ATOM 637 C C . LEU A 1 89 ? 5.295 -2.701 12.561 1.00 94.88 89 LEU A C 1
ATOM 639 O O . LEU A 1 89 ? 5.123 -3.411 11.571 1.00 94.88 89 LEU A O 1
ATOM 643 N N . SER A 1 90 ? 5.220 -1.369 12.510 1.00 92.62 90 SER A N 1
ATOM 644 C CA . SER A 1 90 ? 4.932 -0.640 11.270 1.00 92.62 90 SER A CA 1
ATOM 645 C C . SER A 1 90 ? 6.030 -0.855 10.226 1.00 92.62 90 SER A C 1
ATOM 647 O O . SER A 1 90 ? 5.732 -1.113 9.061 1.00 92.62 90 SER A O 1
ATOM 649 N N . GLY A 1 91 ? 7.301 -0.811 10.642 1.00 93.44 91 GLY A N 1
ATOM 650 C CA . GLY A 1 91 ? 8.437 -1.107 9.769 1.00 93.44 91 GLY A CA 1
ATOM 651 C C . GLY A 1 91 ? 8.383 -2.533 9.221 1.00 93.44 91 GLY A C 1
ATOM 652 O O . GLY A 1 91 ? 8.460 -2.721 8.010 1.00 93.44 91 GLY A O 1
ATOM 653 N N . LEU A 1 92 ? 8.166 -3.525 10.090 1.00 94.38 92 LEU A N 1
ATOM 654 C CA . LEU A 1 92 ? 8.069 -4.937 9.708 1.00 94.38 92 LEU A CA 1
ATOM 655 C C . LEU A 1 92 ? 6.917 -5.193 8.723 1.00 94.38 92 LEU A C 1
ATOM 657 O O . LEU A 1 92 ? 7.095 -5.916 7.743 1.00 94.38 92 LEU A O 1
ATOM 661 N N . ALA A 1 93 ? 5.767 -4.549 8.936 1.00 91.69 93 ALA A N 1
ATOM 662 C CA . ALA A 1 93 ? 4.620 -4.635 8.034 1.00 91.69 93 ALA A CA 1
ATOM 663 C C . ALA A 1 93 ? 4.911 -4.051 6.637 1.00 91.69 93 ALA A C 1
ATOM 665 O O . ALA A 1 93 ? 4.389 -4.545 5.634 1.00 91.69 93 ALA A O 1
ATOM 666 N N . LEU A 1 94 ? 5.762 -3.023 6.547 1.00 92.06 94 LEU A N 1
ATOM 667 C CA . LEU A 1 94 ? 6.138 -2.400 5.276 1.00 92.06 94 LEU A CA 1
ATOM 668 C C . LEU A 1 94 ? 7.164 -3.209 4.479 1.00 92.06 94 LEU A C 1
ATOM 670 O O . LEU A 1 94 ? 7.164 -3.090 3.252 1.00 92.06 94 LEU A O 1
ATOM 674 N N . ILE A 1 95 ? 7.992 -4.046 5.120 1.00 94.00 95 ILE A N 1
ATOM 675 C CA . ILE A 1 95 ? 9.048 -4.816 4.434 1.00 94.00 95 ILE A CA 1
ATOM 676 C C . ILE A 1 95 ? 8.471 -5.598 3.251 1.00 94.00 95 ILE A C 1
ATOM 678 O O . ILE A 1 95 ? 8.960 -5.453 2.135 1.00 94.00 95 ILE A O 1
ATOM 682 N N . GLY A 1 96 ? 7.381 -6.347 3.449 1.00 89.56 96 GLY A N 1
ATOM 683 C CA . GLY A 1 96 ? 6.774 -7.137 2.370 1.00 89.56 96 GLY A CA 1
ATOM 684 C C . GLY A 1 96 ? 6.286 -6.288 1.189 1.00 89.56 96 GLY A C 1
ATOM 685 O O . GLY A 1 96 ? 6.461 -6.667 0.026 1.00 89.56 96 GLY A O 1
ATOM 686 N N . SER A 1 97 ? 5.732 -5.106 1.472 1.00 89.81 97 SER A N 1
ATOM 687 C CA . SER A 1 97 ? 5.282 -4.171 0.433 1.00 89.81 97 SER A CA 1
ATOM 688 C C . SER A 1 97 ? 6.463 -3.556 -0.322 1.00 89.81 97 SER A C 1
ATOM 690 O O . SER A 1 97 ? 6.431 -3.483 -1.551 1.00 89.81 97 SER A O 1
ATOM 692 N N . ILE A 1 98 ? 7.528 -3.173 0.390 1.00 91.75 98 ILE A N 1
ATOM 693 C CA . ILE A 1 98 ? 8.754 -2.620 -0.200 1.00 91.75 98 ILE A CA 1
ATOM 694 C C . ILE A 1 98 ? 9.446 -3.671 -1.069 1.00 91.75 98 ILE A C 1
ATOM 696 O O . ILE A 1 98 ? 9.785 -3.376 -2.211 1.00 91.75 98 ILE A O 1
ATOM 700 N N . THR A 1 99 ? 9.606 -4.904 -0.580 1.00 92.31 99 THR A N 1
ATOM 701 C CA . THR A 1 99 ? 10.214 -6.002 -1.343 1.00 92.31 99 THR A CA 1
ATOM 702 C C . THR A 1 99 ? 9.436 -6.280 -2.626 1.00 92.31 99 THR A C 1
ATOM 704 O O . THR A 1 99 ? 10.032 -6.353 -3.698 1.00 92.31 99 THR A O 1
ATOM 707 N N . THR A 1 100 ? 8.105 -6.369 -2.548 1.00 89.88 100 THR A N 1
ATOM 708 C CA . THR A 1 100 ? 7.259 -6.589 -3.734 1.00 89.88 100 THR A CA 1
ATOM 709 C C . THR A 1 100 ? 7.380 -5.431 -4.730 1.00 89.88 100 THR A C 1
ATOM 711 O O . THR A 1 100 ? 7.484 -5.660 -5.935 1.00 89.88 100 THR A O 1
ATOM 714 N N . GLY A 1 101 ? 7.426 -4.189 -4.237 1.00 89.56 101 GLY A N 1
ATOM 715 C CA . GLY A 1 101 ? 7.642 -3.000 -5.062 1.00 89.56 101 GLY A CA 1
ATOM 716 C C . GLY A 1 101 ? 9.010 -2.987 -5.750 1.00 89.56 101 GLY A C 1
ATOM 717 O O . GLY A 1 101 ? 9.075 -2.746 -6.953 1.00 89.56 101 GLY A O 1
ATOM 718 N N . LEU A 1 102 ? 10.080 -3.313 -5.016 1.00 92.19 102 LEU A N 1
ATOM 719 C CA . LEU A 1 102 ? 11.457 -3.395 -5.519 1.00 92.19 102 LEU A CA 1
ATOM 720 C C . LEU A 1 102 ? 11.611 -4.463 -6.607 1.00 92.19 102 LEU A C 1
ATOM 722 O O . LEU A 1 102 ? 12.208 -4.203 -7.650 1.00 92.19 102 LEU A O 1
ATOM 726 N N . VAL A 1 103 ? 11.036 -5.649 -6.402 1.00 91.31 103 VAL A N 1
ATOM 727 C CA . VAL A 1 103 ? 11.016 -6.704 -7.427 1.00 91.31 103 VAL A CA 1
ATOM 728 C C . VAL A 1 103 ? 10.215 -6.240 -8.648 1.00 91.31 103 VAL A C 1
ATOM 730 O O . VAL A 1 103 ? 10.668 -6.391 -9.783 1.00 91.31 103 VAL A O 1
ATOM 733 N N . GLY A 1 104 ? 9.060 -5.607 -8.425 1.00 88.12 104 GLY A N 1
ATOM 734 C CA . GLY A 1 104 ? 8.215 -5.065 -9.487 1.00 88.12 104 GLY A CA 1
ATOM 735 C C . GLY A 1 104 ? 8.937 -4.041 -10.366 1.00 88.12 104 GLY A C 1
ATOM 736 O O . GLY A 1 104 ? 8.907 -4.166 -11.589 1.00 88.12 104 GLY A O 1
ATOM 737 N N . MET A 1 105 ? 9.654 -3.082 -9.778 1.00 88.44 105 MET A N 1
ATOM 738 C CA . MET A 1 105 ? 10.335 -2.024 -10.539 1.00 88.44 105 MET A CA 1
ATOM 739 C C . MET A 1 105 ? 11.520 -2.512 -11.386 1.00 88.44 105 MET A C 1
ATOM 741 O O . MET A 1 105 ? 11.811 -1.906 -12.414 1.00 88.44 105 MET A O 1
ATOM 745 N N . VAL A 1 106 ? 12.203 -3.596 -10.991 1.00 88.38 106 VAL A N 1
ATOM 746 C CA . VAL A 1 106 ? 13.334 -4.148 -11.766 1.00 88.38 106 VAL A CA 1
ATOM 747 C C . VAL A 1 106 ? 12.921 -5.229 -12.762 1.00 88.38 106 VAL A C 1
ATOM 749 O O . VAL A 1 106 ? 13.735 -5.598 -13.611 1.00 88.38 106 VAL A O 1
ATOM 752 N N . SER A 1 107 ? 11.688 -5.736 -12.663 1.00 84.12 107 SER A N 1
ATOM 753 C CA . SER A 1 107 ? 11.207 -6.887 -13.436 1.00 84.12 107 SER A CA 1
ATOM 754 C C . SER A 1 107 ? 11.090 -6.637 -14.944 1.00 84.12 107 SER A C 1
ATOM 756 O O . SER A 1 107 ? 11.311 -7.556 -15.724 1.00 84.12 107 SER A O 1
ATOM 758 N N . HIS A 1 108 ? 10.784 -5.407 -15.369 1.00 78.81 108 HIS A N 1
ATOM 759 C CA . HIS A 1 108 ? 10.590 -5.066 -16.781 1.00 78.81 108 HIS A CA 1
ATOM 760 C C . HIS A 1 108 ? 11.730 -4.171 -17.273 1.00 78.81 108 HIS A C 1
ATOM 762 O O . HIS A 1 108 ? 11.824 -3.002 -16.894 1.00 78.81 108 HIS A O 1
ATOM 768 N N . ALA A 1 109 ? 12.592 -4.721 -18.132 1.00 76.00 109 ALA A N 1
ATOM 769 C CA . ALA A 1 109 ? 13.786 -4.037 -18.635 1.00 76.00 109 ALA A CA 1
ATOM 770 C C . ALA A 1 1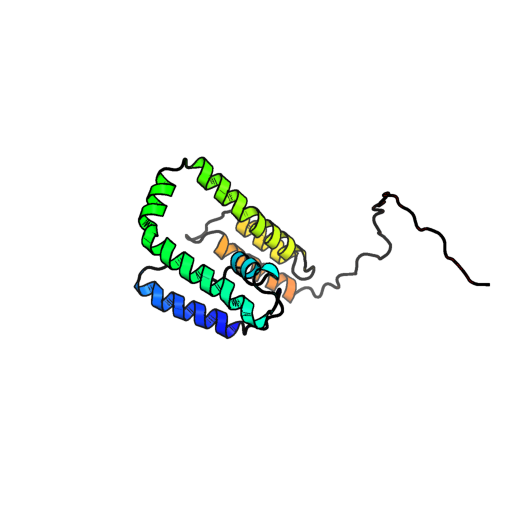09 ? 13.471 -2.728 -19.383 1.00 76.00 109 ALA A C 1
ATOM 772 O O . ALA A 1 109 ? 14.224 -1.767 -19.270 1.00 76.00 109 ALA A O 1
ATOM 773 N N . GLU A 1 110 ? 12.328 -2.660 -20.070 1.00 75.94 110 GLU A N 1
ATOM 774 C CA . GLU A 1 110 ? 11.909 -1.510 -20.885 1.00 75.94 110 GLU A CA 1
ATOM 775 C C . GLU A 1 110 ? 11.687 -0.222 -20.070 1.00 75.94 110 GLU A C 1
ATOM 777 O O . GLU A 1 110 ? 11.784 0.885 -20.600 1.00 75.94 110 GLU A O 1
ATOM 782 N N . HIS A 1 111 ? 11.370 -0.339 -18.777 1.00 82.44 111 HIS A N 1
ATOM 783 C CA . HIS A 1 111 ? 10.987 0.798 -17.925 1.00 82.44 111 HIS A CA 1
ATOM 784 C C . HIS A 1 111 ? 11.773 0.848 -16.612 1.00 82.44 111 HIS A C 1
ATOM 786 O O . HIS A 1 111 ? 11.414 1.589 -15.688 1.00 82.44 111 HIS A O 1
ATOM 792 N N . ARG A 1 112 ? 12.844 0.054 -16.519 1.00 83.94 112 ARG A N 1
ATOM 793 C CA . ARG A 1 112 ? 13.656 -0.096 -15.310 1.00 83.94 112 ARG A CA 1
ATOM 794 C C . ARG A 1 112 ? 14.246 1.243 -14.868 1.00 83.94 112 ARG A C 1
ATOM 796 O O . ARG A 1 112 ? 14.096 1.605 -13.706 1.00 83.94 112 ARG A O 1
ATOM 803 N N . ASP A 1 113 ? 14.834 2.004 -15.786 1.00 85.38 113 ASP A N 1
ATOM 804 C CA . ASP A 1 113 ? 15.499 3.274 -15.464 1.00 85.38 113 ASP A CA 1
ATOM 805 C C . ASP A 1 113 ? 14.514 4.308 -14.901 1.00 85.38 113 ASP A C 1
ATOM 807 O O . ASP A 1 113 ? 14.757 4.907 -13.853 1.00 85.38 113 ASP A O 1
ATOM 811 N N . ALA A 1 114 ? 13.344 4.451 -15.532 1.00 88.75 114 ALA A N 1
ATOM 812 C CA . ALA A 1 114 ? 12.285 5.336 -15.049 1.00 88.75 114 ALA A CA 1
ATOM 813 C C . ALA A 1 114 ? 11.733 4.889 -13.683 1.00 88.75 114 ALA A C 1
ATOM 815 O O . ALA A 1 114 ? 11.481 5.719 -12.805 1.00 88.75 114 ALA A O 1
ATOM 816 N N . SER A 1 115 ? 11.591 3.579 -13.466 1.00 90.88 115 SER A N 1
ATOM 817 C CA . SER A 1 115 ? 11.108 3.023 -12.196 1.00 90.88 115 SER A CA 1
ATOM 818 C C . SER A 1 115 ? 12.130 3.200 -11.065 1.00 90.88 115 SER A C 1
ATOM 820 O O . SER A 1 115 ? 11.743 3.502 -9.936 1.00 90.88 115 SER A O 1
ATOM 822 N N . ILE A 1 116 ? 13.433 3.098 -11.360 1.00 91.69 116 ILE A N 1
ATOM 823 C CA . ILE A 1 116 ? 14.521 3.391 -10.412 1.00 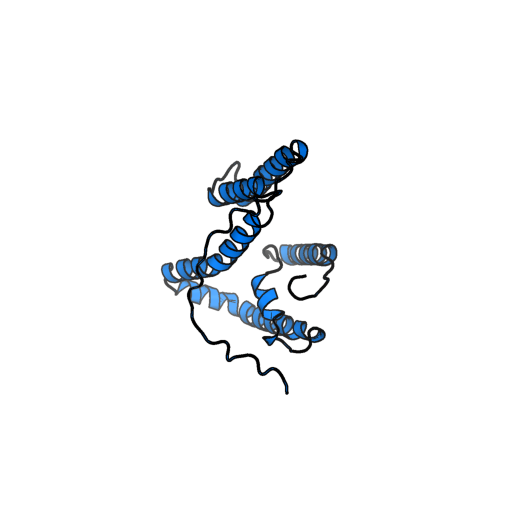91.69 116 ILE A CA 1
ATOM 824 C C . ILE A 1 116 ? 14.518 4.863 -10.021 1.00 91.69 116 ILE A C 1
ATOM 826 O O . ILE A 1 116 ? 14.549 5.167 -8.829 1.00 91.69 116 ILE A O 1
ATOM 830 N N . ILE A 1 117 ? 14.406 5.774 -10.988 1.00 91.00 117 ILE A N 1
ATOM 831 C CA . ILE A 1 117 ? 14.303 7.212 -10.706 1.00 91.00 117 ILE A CA 1
ATOM 832 C C . ILE A 1 117 ? 13.079 7.493 -9.824 1.00 91.00 117 ILE A C 1
ATOM 834 O O . ILE A 1 117 ? 13.199 8.174 -8.808 1.00 91.00 117 ILE A O 1
ATOM 838 N N . THR A 1 118 ? 11.921 6.914 -10.158 1.00 92.19 118 THR A N 1
ATOM 839 C CA . THR A 1 118 ? 10.683 7.037 -9.366 1.00 92.19 118 THR A CA 1
ATOM 840 C C . THR A 1 118 ? 10.899 6.594 -7.918 1.00 92.19 118 THR A C 1
ATOM 842 O O . THR A 1 118 ? 10.549 7.316 -6.983 1.00 92.19 118 THR A O 1
ATOM 845 N N .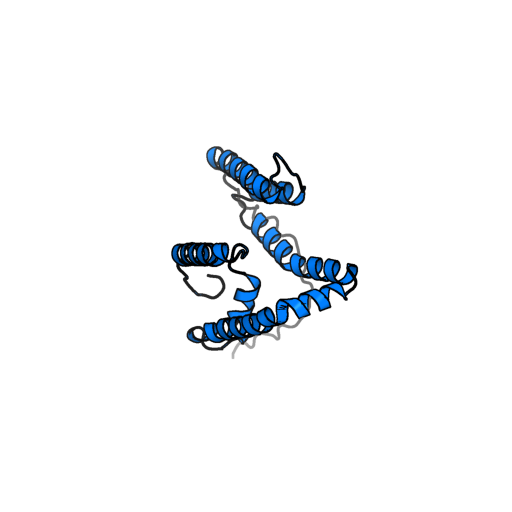 PHE A 1 119 ? 11.508 5.424 -7.718 1.00 92.81 119 PHE A N 1
ATOM 846 C CA . PHE A 1 119 ? 11.782 4.882 -6.390 1.00 92.81 119 PHE A CA 1
ATOM 847 C C . PHE A 1 119 ? 12.776 5.744 -5.603 1.00 92.81 119 PHE A C 1
ATOM 849 O O . PHE A 1 119 ? 12.530 6.038 -4.436 1.00 92.81 119 PHE A O 1
ATOM 856 N N . LEU A 1 120 ? 13.860 6.205 -6.235 1.00 92.38 120 LEU A N 1
ATOM 857 C CA . LEU A 1 120 ? 14.856 7.073 -5.599 1.00 92.38 120 LEU A CA 1
ATOM 858 C C . LEU A 1 120 ? 14.256 8.419 -5.182 1.00 92.38 120 LEU A C 1
ATOM 860 O O . LEU A 1 120 ? 14.510 8.883 -4.071 1.00 92.38 120 LEU A O 1
ATOM 864 N N . VAL A 1 121 ? 13.414 9.021 -6.027 1.00 93.44 121 VAL A N 1
ATOM 865 C CA . VAL A 1 121 ? 12.690 10.250 -5.676 1.00 93.44 121 VAL A CA 1
ATOM 866 C C . VAL A 1 121 ? 11.751 9.993 -4.499 1.00 93.44 121 VAL A C 1
ATOM 868 O O . VAL A 1 121 ? 11.753 10.775 -3.551 1.00 93.44 121 VAL A O 1
ATOM 871 N N . ALA A 1 122 ? 11.002 8.886 -4.503 1.00 92.75 122 ALA A N 1
ATOM 872 C CA . ALA A 1 122 ? 10.116 8.529 -3.394 1.00 92.75 122 ALA A CA 1
ATOM 873 C C . ALA A 1 122 ? 10.889 8.318 -2.077 1.00 92.75 122 ALA A C 1
ATOM 875 O O . ALA A 1 122 ? 10.473 8.821 -1.033 1.00 92.75 122 ALA A O 1
ATOM 876 N N . ALA A 1 123 ? 12.032 7.627 -2.133 1.00 92.50 123 ALA A N 1
ATOM 877 C CA . ALA A 1 123 ? 12.887 7.336 -0.982 1.00 92.50 123 ALA A CA 1
ATOM 878 C C . ALA A 1 123 ? 13.657 8.563 -0.466 1.00 92.50 123 ALA A C 1
ATOM 880 O O . ALA A 1 123 ? 14.033 8.598 0.703 1.00 92.50 123 ALA A O 1
ATOM 881 N N . SER A 1 124 ? 13.867 9.582 -1.306 1.00 91.62 124 SER A N 1
ATOM 882 C CA . SER A 1 124 ? 14.585 10.805 -0.922 1.00 91.62 124 SER A CA 1
ATOM 883 C C . SER A 1 124 ? 13.889 11.608 0.182 1.00 91.62 124 SER A C 1
ATOM 885 O O . SER A 1 124 ? 14.524 12.434 0.832 1.00 91.62 124 SER A O 1
ATOM 887 N N . GLY A 1 125 ? 12.578 11.412 0.374 1.00 87.81 125 GLY A N 1
ATOM 888 C CA . GLY A 1 125 ? 11.787 12.177 1.339 1.00 87.81 125 GLY A CA 1
ATOM 889 C C . GLY A 1 125 ? 11.664 13.668 1.004 1.00 87.81 125 GLY A C 1
ATOM 890 O O . GLY A 1 125 ? 11.235 14.445 1.855 1.00 87.81 125 GLY A O 1
ATOM 891 N N . MET A 1 126 ? 12.026 14.085 -0.216 1.00 91.25 126 MET A N 1
ATOM 892 C CA . MET A 1 126 ? 11.958 15.485 -0.626 1.00 91.25 126 MET A CA 1
ATOM 893 C C . MET A 1 126 ? 10.528 16.036 -0.546 1.00 91.25 126 MET A C 1
ATOM 895 O O . MET A 1 126 ? 9.560 15.365 -0.904 1.00 91.25 126 MET A O 1
ATOM 899 N N . SER A 1 127 ? 10.394 17.284 -0.110 1.00 88.31 127 SER A N 1
ATOM 900 C CA . SER A 1 127 ? 9.126 18.011 -0.113 1.00 88.31 127 SER A CA 1
ATOM 901 C C . SER A 1 127 ? 9.332 19.337 -0.830 1.00 88.31 127 SER A C 1
ATOM 903 O O . SER A 1 127 ? 10.171 20.142 -0.427 1.00 88.31 127 SER A O 1
ATOM 905 N N . LEU A 1 128 ? 8.596 19.547 -1.919 1.00 84.88 128 LEU A N 1
ATOM 906 C CA . LEU A 1 128 ? 8.627 20.777 -2.711 1.00 84.88 128 LEU A CA 1
ATOM 907 C C . LEU A 1 128 ? 7.211 21.340 -2.779 1.00 84.88 128 LEU A C 1
ATOM 909 O O . LEU A 1 128 ? 6.258 20.599 -3.020 1.00 84.88 128 LEU A O 1
ATOM 913 N N . LEU A 1 129 ? 7.078 22.656 -2.588 1.00 83.06 129 LEU A N 1
ATOM 914 C CA . LEU A 1 129 ? 5.800 23.380 -2.685 1.00 83.06 129 LEU A CA 1
ATOM 915 C C . LEU A 1 129 ? 4.696 22.844 -1.746 1.00 83.06 129 LEU A C 1
ATOM 917 O O . LEU A 1 129 ? 3.513 22.961 -2.046 1.00 83.06 129 LEU A O 1
ATOM 921 N N . GLY A 1 130 ? 5.076 22.239 -0.614 1.00 85.25 130 GLY A N 1
ATOM 922 C CA . GLY A 1 130 ? 4.139 21.627 0.338 1.00 85.25 130 GLY A CA 1
ATOM 923 C C . GLY A 1 130 ? 3.647 20.227 -0.054 1.00 85.25 130 GLY A C 1
ATOM 924 O O . GLY A 1 130 ? 2.863 19.636 0.686 1.00 85.25 130 GLY A O 1
ATOM 925 N N . LEU A 1 131 ? 4.117 19.675 -1.178 1.00 89.69 131 LEU A N 1
ATOM 926 C CA . LEU A 1 131 ? 3.820 18.315 -1.629 1.00 89.69 131 LEU A CA 1
ATOM 927 C C . LEU A 1 131 ? 5.015 17.397 -1.354 1.00 89.69 131 LEU A C 1
ATOM 929 O O . LEU A 1 131 ? 6.154 17.714 -1.700 1.00 89.69 131 LEU A O 1
ATOM 933 N N . GLY A 1 132 ? 4.742 16.243 -0.745 1.00 90.88 132 GLY A N 1
ATOM 934 C CA . GLY A 1 132 ? 5.766 15.261 -0.397 1.00 90.88 132 GLY A CA 1
ATOM 935 C C . GLY A 1 132 ? 6.280 14.442 -1.585 1.00 90.88 132 GLY A C 1
ATOM 936 O O . GLY A 1 132 ? 5.737 14.476 -2.693 1.00 90.88 132 GLY A O 1
ATOM 937 N N . ALA A 1 133 ? 7.305 13.637 -1.310 1.00 91.88 133 ALA A N 1
ATOM 938 C CA . ALA A 1 133 ? 8.030 12.832 -2.290 1.00 91.88 133 ALA A CA 1
ATOM 939 C C . ALA A 1 133 ? 7.144 11.879 -3.107 1.00 91.88 133 ALA A C 1
ATOM 941 O O . ALA A 1 133 ? 7.461 11.604 -4.256 1.00 91.88 133 ALA A O 1
ATOM 942 N N . ALA A 1 134 ? 6.020 11.408 -2.554 1.00 90.94 134 ALA A N 1
ATOM 943 C CA . ALA A 1 134 ? 5.095 10.504 -3.244 1.00 90.94 134 ALA A CA 1
ATOM 944 C C . ALA A 1 134 ? 4.429 11.131 -4.483 1.00 90.94 134 ALA A C 1
ATOM 946 O O . ALA A 1 134 ? 4.158 10.436 -5.458 1.00 90.94 134 ALA A O 1
ATOM 947 N N . PHE A 1 135 ? 4.160 12.439 -4.460 1.00 93.25 135 PHE A N 1
ATOM 948 C CA . PHE A 1 135 ? 3.614 13.137 -5.626 1.00 93.25 135 PHE A CA 1
ATOM 949 C C . PHE A 1 135 ? 4.712 13.382 -6.664 1.00 93.25 135 PHE A C 1
ATOM 951 O O . PHE A 1 135 ? 4.556 13.066 -7.844 1.00 93.25 135 PHE A O 1
ATOM 958 N N . TRP A 1 136 ? 5.852 13.906 -6.209 1.00 93.12 136 TRP A N 1
ATOM 959 C CA . TRP A 1 136 ? 6.974 14.238 -7.082 1.00 93.12 136 TRP A CA 1
ATOM 960 C C . TRP A 1 136 ? 7.626 13.010 -7.711 1.00 93.12 136 TRP A C 1
ATOM 962 O O . TRP A 1 136 ? 8.093 13.106 -8.842 1.00 93.12 136 TRP A O 1
ATOM 972 N N . SER A 1 137 ? 7.608 11.854 -7.045 1.00 92.00 137 SER A N 1
ATOM 973 C CA . SER A 1 137 ? 8.093 10.599 -7.621 1.00 92.00 137 SER A CA 1
ATOM 974 C C . SER A 1 137 ? 7.278 10.190 -8.838 1.00 92.00 137 SER A C 1
ATOM 976 O O . SER A 1 137 ? 7.866 9.846 -9.858 1.00 92.00 137 SER A O 1
ATOM 978 N N . LEU A 1 138 ? 5.949 10.306 -8.781 1.00 92.19 138 LEU A N 1
ATOM 979 C CA . LEU A 1 138 ? 5.084 10.007 -9.918 1.00 92.19 138 LEU A CA 1
ATOM 980 C C . LEU A 1 138 ? 5.295 11.001 -11.068 1.00 92.19 138 LEU A C 1
ATOM 982 O O . LEU A 1 138 ? 5.366 10.588 -12.224 1.00 92.19 138 LEU A O 1
ATOM 986 N N . VAL A 1 139 ? 5.433 12.296 -10.763 1.00 93.81 139 VAL A N 1
ATOM 987 C CA . VAL A 1 139 ? 5.671 13.335 -11.781 1.00 93.81 139 VAL A CA 1
ATOM 988 C C . VAL A 1 139 ? 7.035 13.155 -12.446 1.00 93.81 139 VAL A C 1
ATOM 990 O O . VAL A 1 139 ? 7.105 13.039 -13.666 1.00 93.81 139 VAL A O 1
ATOM 993 N N . LEU A 1 140 ? 8.122 13.105 -11.671 1.00 91.12 140 LEU A N 1
ATOM 994 C CA . LEU A 1 140 ? 9.481 12.969 -12.203 1.00 91.12 140 LEU A CA 1
ATOM 995 C C . LEU A 1 140 ? 9.701 11.606 -12.858 1.00 91.12 140 LEU A C 1
ATOM 997 O O . LEU A 1 140 ? 10.316 11.533 -13.918 1.00 91.12 140 LEU A O 1
ATOM 1001 N N . GLY A 1 141 ? 9.154 10.546 -12.268 1.00 90.69 141 GLY A N 1
ATOM 1002 C CA . GLY A 1 141 ? 9.140 9.206 -12.839 1.00 90.69 141 GLY A CA 1
ATOM 1003 C C . GLY A 1 141 ? 8.415 9.142 -14.178 1.00 90.69 141 GLY A C 1
ATOM 1004 O O . GLY A 1 141 ? 8.951 8.611 -15.148 1.00 90.69 141 GLY A O 1
ATOM 1005 N N . GLY A 1 142 ? 7.228 9.749 -14.262 1.00 90.81 142 GLY A N 1
ATOM 1006 C CA . GLY A 1 142 ? 6.451 9.845 -15.497 1.00 90.81 142 GLY A CA 1
ATOM 1007 C C . GLY A 1 142 ? 7.133 10.702 -16.566 1.00 90.81 142 GLY A C 1
ATOM 1008 O O . GLY A 1 142 ? 7.157 10.324 -17.735 1.00 90.81 142 GLY A O 1
ATOM 1009 N N . VAL A 1 143 ? 7.752 11.820 -16.181 1.00 90.56 143 VAL A N 1
ATOM 1010 C CA . VAL A 1 143 ? 8.554 12.643 -17.098 1.00 90.56 143 VAL A CA 1
ATOM 1011 C C . VAL A 1 143 ? 9.769 11.863 -17.607 1.00 90.56 143 VAL A C 1
ATOM 1013 O O . VAL A 1 143 ? 10.012 11.847 -18.811 1.00 90.56 143 VAL A O 1
ATOM 1016 N N . ALA A 1 144 ? 10.497 11.168 -16.730 1.00 87.81 144 ALA A N 1
ATOM 1017 C CA . ALA A 1 144 ? 11.627 10.324 -17.118 1.00 87.81 144 ALA A CA 1
ATOM 1018 C C . ALA A 1 144 ? 11.191 9.205 -18.071 1.00 87.81 144 ALA A C 1
ATOM 1020 O O . ALA A 1 144 ? 11.838 8.991 -19.094 1.00 87.81 144 ALA A O 1
ATOM 1021 N N . TYR A 1 145 ? 10.060 8.555 -17.779 1.00 88.06 145 TYR A N 1
ATOM 1022 C CA . TYR A 1 145 ? 9.448 7.553 -18.646 1.00 88.06 145 TYR A CA 1
ATOM 1023 C C . TYR A 1 145 ? 9.149 8.113 -20.038 1.00 88.06 145 TYR A C 1
ATOM 1025 O O . TYR A 1 145 ? 9.565 7.528 -21.033 1.00 88.06 145 TYR A O 1
ATOM 1033 N N . LEU A 1 146 ? 8.481 9.267 -20.124 1.00 86.50 146 LEU A N 1
ATOM 1034 C CA . LEU A 1 146 ? 8.144 9.892 -21.404 1.00 86.50 146 LEU A CA 1
ATOM 1035 C C . LEU A 1 146 ? 9.398 10.284 -22.192 1.00 86.50 146 LEU A C 1
ATOM 1037 O O . LEU A 1 146 ? 9.447 10.062 -23.395 1.00 86.50 146 LEU A O 1
ATOM 1041 N N . ILE A 1 147 ? 10.426 10.825 -21.537 1.00 84.31 147 ILE A N 1
ATOM 1042 C CA . ILE A 1 147 ? 11.664 11.244 -22.210 1.00 84.31 147 ILE A CA 1
ATOM 1043 C C . ILE A 1 147 ? 12.457 10.038 -22.734 1.00 84.31 147 ILE A C 1
ATOM 1045 O O . ILE A 1 147 ? 12.970 10.096 -23.856 1.00 84.31 147 ILE A O 1
ATOM 1049 N N . LEU A 1 148 ? 12.560 8.955 -21.954 1.00 76.88 148 LEU A N 1
ATOM 1050 C CA . LEU A 1 148 ? 13.252 7.733 -22.377 1.00 76.88 148 LEU A CA 1
ATOM 1051 C C . LEU A 1 148 ? 12.469 7.001 -23.472 1.00 76.88 148 LEU A C 1
ATOM 1053 O O . LEU A 1 148 ? 13.042 6.645 -24.499 1.00 76.88 148 LEU A O 1
ATOM 1057 N N . HIS A 1 149 ? 11.158 6.832 -23.298 1.00 72.38 149 HIS A N 1
ATOM 1058 C CA . HIS A 1 149 ? 10.332 6.046 -24.217 1.00 72.38 149 HIS A CA 1
ATOM 1059 C C . HIS A 1 149 ? 10.028 6.783 -25.531 1.00 72.38 149 HIS A C 1
ATOM 1061 O O . HIS A 1 149 ? 9.932 6.152 -26.578 1.00 72.38 149 HIS A O 1
ATOM 1067 N N . GLN A 1 150 ? 9.991 8.124 -25.538 1.00 67.12 150 GLN A N 1
ATOM 1068 C CA . GLN A 1 150 ? 9.833 8.900 -26.780 1.00 67.12 150 GLN A CA 1
ATOM 1069 C C . GLN A 1 150 ? 11.101 8.972 -27.644 1.00 67.12 150 GLN A C 1
ATOM 1071 O O . GLN A 1 150 ? 11.010 9.368 -28.806 1.00 67.12 150 GLN A O 1
ATOM 1076 N N . ARG A 1 151 ? 12.287 8.635 -27.116 1.00 52.59 151 ARG A N 1
ATOM 1077 C CA . ARG A 1 151 ? 13.558 8.819 -27.848 1.00 52.59 151 ARG A CA 1
ATOM 1078 C C . ARG A 1 151 ? 14.364 7.542 -28.089 1.00 52.59 151 ARG A C 1
ATOM 1080 O O . ARG A 1 151 ? 15.332 7.609 -28.841 1.00 52.59 151 ARG A O 1
ATOM 1087 N N . TRP A 1 152 ? 13.991 6.401 -27.505 1.00 46.16 152 TRP A N 1
ATOM 1088 C CA . TRP A 1 152 ? 14.863 5.225 -27.483 1.00 46.16 152 TRP A CA 1
ATOM 1089 C C . TRP A 1 152 ? 14.075 3.925 -27.675 1.00 46.16 152 TRP A C 1
ATOM 1091 O O . TRP A 1 152 ? 13.792 3.200 -26.729 1.00 46.16 152 TRP A O 1
ATOM 1101 N N . GLY A 1 153 ? 13.816 3.572 -28.938 1.00 49.53 153 GLY A N 1
ATOM 1102 C CA . GLY A 1 153 ? 13.674 2.172 -29.349 1.00 49.53 153 GLY A CA 1
ATOM 1103 C C . GLY A 1 153 ? 15.016 1.447 -29.217 1.00 49.53 153 GLY A C 1
ATOM 1104 O O . GLY A 1 153 ? 15.590 1.008 -30.213 1.00 49.53 153 GLY A O 1
ATOM 1105 N N . VAL A 1 154 ? 15.567 1.393 -28.003 1.00 49.59 154 VAL A N 1
ATOM 1106 C CA . VAL A 1 154 ? 16.770 0.618 -27.709 1.00 49.59 154 VAL A CA 1
ATOM 1107 C C . VAL A 1 154 ? 16.363 -0.835 -27.794 1.00 49.59 154 VAL A C 1
ATOM 1109 O O . VAL A 1 154 ? 15.622 -1.340 -26.955 1.00 49.59 154 VAL A O 1
ATOM 1112 N N . ARG A 1 155 ? 16.837 -1.498 -28.849 1.00 48.91 155 ARG A N 1
ATOM 1113 C CA . ARG A 1 155 ? 16.926 -2.952 -28.873 1.00 48.91 155 ARG A CA 1
ATOM 1114 C C . ARG A 1 155 ? 17.686 -3.361 -27.619 1.00 48.91 155 ARG A C 1
ATOM 1116 O O . ARG A 1 155 ? 18.870 -3.071 -27.488 1.00 48.91 155 ARG A O 1
ATOM 1123 N N . TYR A 1 156 ? 16.975 -3.969 -26.684 1.00 49.00 156 TYR A N 1
ATOM 1124 C CA . TYR A 1 156 ? 17.599 -4.709 -25.609 1.00 49.00 156 TYR A CA 1
ATOM 1125 C C . TYR A 1 156 ? 18.167 -5.960 -26.272 1.00 49.00 156 TYR A C 1
ATOM 1127 O O . TYR A 1 156 ? 17.415 -6.881 -26.597 1.00 49.00 156 TYR A O 1
ATOM 1135 N N . ASP A 1 157 ? 19.463 -5.949 -26.579 1.00 44.97 157 ASP A N 1
ATOM 1136 C CA . ASP A 1 157 ? 20.145 -7.183 -26.936 1.00 44.97 157 ASP A CA 1
ATOM 1137 C C . ASP A 1 157 ? 19.975 -8.122 -25.740 1.00 44.97 157 ASP A C 1
ATOM 1139 O O . ASP A 1 157 ? 20.248 -7.761 -24.590 1.00 44.97 157 ASP A O 1
ATOM 1143 N N . ALA A 1 158 ? 19.387 -9.292 -25.996 1.00 48.44 158 ALA A N 1
ATOM 1144 C CA . ALA A 1 158 ? 19.261 -10.325 -24.985 1.00 48.44 158 ALA A CA 1
ATOM 1145 C C . ALA A 1 158 ? 20.649 -10.573 -24.367 1.00 48.44 158 ALA A C 1
ATOM 1147 O O . ALA A 1 158 ? 21.639 -10.515 -25.099 1.00 48.44 158 ALA A O 1
ATOM 1148 N N . PRO A 1 159 ? 20.744 -10.855 -23.055 1.00 51.69 159 PRO A N 1
ATOM 1149 C CA . PRO A 1 159 ? 21.999 -11.303 -22.469 1.00 51.69 159 PRO A CA 1
ATOM 1150 C C . PRO A 1 159 ? 22.556 -12.442 -23.324 1.00 51.69 159 PRO A C 1
ATOM 1152 O O . PRO A 1 159 ? 21.813 -13.382 -23.625 1.00 51.69 159 PRO A O 1
ATOM 1155 N N . ASP A 1 160 ? 23.821 -12.337 -23.740 1.00 49.84 160 ASP A N 1
ATOM 1156 C CA . ASP A 1 160 ? 24.483 -13.381 -24.515 1.00 49.84 160 ASP A CA 1
ATOM 1157 C C . ASP A 1 160 ? 24.211 -14.741 -23.849 1.00 49.84 160 ASP A C 1
ATOM 1159 O O . ASP A 1 160 ? 24.510 -14.901 -22.659 1.00 49.84 160 ASP A O 1
ATOM 1163 N N . PRO A 1 161 ? 23.685 -15.751 -24.569 1.00 56.47 161 PRO A N 1
ATOM 1164 C CA . PRO A 1 161 ? 23.388 -17.070 -23.999 1.00 56.47 161 PRO A CA 1
ATOM 1165 C C . PRO A 1 161 ? 24.636 -17.813 -23.472 1.00 56.47 161 PRO A C 1
ATOM 1167 O O . PRO A 1 161 ? 24.528 -18.944 -23.006 1.00 56.47 161 PRO A O 1
ATOM 1170 N N . GLY A 1 162 ? 25.820 -17.194 -23.544 1.00 46.69 162 GLY A N 1
ATOM 1171 C CA . GLY A 1 162 ? 27.101 -17.724 -23.091 1.00 46.69 162 GLY A CA 1
ATOM 1172 C C . GLY A 1 162 ? 27.525 -17.347 -21.667 1.00 46.69 162 GLY A C 1
ATOM 1173 O O . GLY A 1 162 ? 28.537 -17.875 -21.215 1.00 46.69 162 GLY A O 1
ATOM 1174 N N . ILE A 1 163 ? 26.800 -16.491 -20.934 1.00 50.16 163 ILE A N 1
ATOM 1175 C CA . ILE A 1 163 ? 27.116 -16.205 -19.516 1.00 50.16 163 ILE A CA 1
ATOM 1176 C C . ILE A 1 163 ? 26.087 -16.896 -18.619 1.00 50.16 163 ILE A C 1
ATOM 1178 O O . ILE A 1 163 ? 25.277 -16.283 -17.926 1.00 50.16 163 ILE A O 1
ATOM 1182 N N . VAL A 1 164 ? 26.129 -18.227 -18.651 1.00 53.97 164 VAL A N 1
ATOM 1183 C CA . VAL A 1 164 ? 25.597 -19.061 -17.575 1.00 53.97 164 VAL A CA 1
ATOM 1184 C C . VAL A 1 164 ? 26.583 -18.928 -16.417 1.00 53.97 164 VAL A C 1
ATOM 1186 O O . VAL A 1 164 ? 27.688 -19.463 -16.470 1.00 53.97 164 VAL A O 1
ATOM 1189 N N . LEU A 1 165 ? 26.213 -18.169 -15.385 1.00 46.59 165 LEU A N 1
ATOM 1190 C CA . LEU A 1 165 ? 26.897 -18.241 -14.095 1.00 46.59 165 LEU A CA 1
ATOM 1191 C C . LEU A 1 165 ? 26.798 -19.693 -13.600 1.00 46.59 165 LEU A C 1
ATOM 1193 O O . LEU A 1 165 ? 25.677 -20.200 -13.497 1.00 46.59 165 LEU A O 1
ATOM 1197 N N . PRO A 1 166 ? 27.916 -20.374 -13.294 1.00 41.66 166 PRO A N 1
ATOM 1198 C CA . PRO A 1 166 ? 27.866 -21.682 -12.671 1.00 41.66 166 PRO A CA 1
ATOM 1199 C C . PRO A 1 166 ? 27.379 -21.485 -11.236 1.00 41.66 166 PRO A C 1
ATOM 1201 O O . PRO A 1 166 ? 28.150 -21.197 -10.326 1.00 41.66 166 PRO A O 1
ATOM 1204 N N . ILE A 1 167 ? 26.070 -21.598 -11.029 1.00 45.41 167 ILE A N 1
ATOM 1205 C CA . ILE A 1 167 ? 25.562 -22.023 -9.732 1.00 45.41 167 ILE A CA 1
ATOM 1206 C C . ILE A 1 167 ? 25.712 -23.540 -9.748 1.00 45.41 167 ILE A C 1
ATOM 1208 O O . ILE A 1 167 ? 24.835 -24.250 -10.233 1.00 45.41 167 ILE A O 1
ATOM 1212 N N . GLU A 1 168 ? 26.867 -24.028 -9.290 1.00 41.91 168 GLU A N 1
ATOM 1213 C CA . GLU A 1 168 ? 26.997 -25.419 -8.863 1.00 41.91 168 GLU A CA 1
ATOM 1214 C C . GLU A 1 168 ? 25.997 -25.639 -7.725 1.00 41.91 168 GLU A C 1
ATOM 1216 O O . GLU A 1 168 ? 26.249 -25.352 -6.557 1.00 41.91 168 GLU A O 1
ATOM 1221 N N . THR A 1 169 ? 24.811 -26.126 -8.077 1.00 42.12 169 THR A N 1
ATOM 1222 C CA . THR A 1 169 ? 23.953 -26.866 -7.161 1.00 42.12 169 THR A CA 1
ATOM 1223 C C . THR A 1 169 ? 24.581 -28.241 -6.958 1.00 42.12 169 THR A C 1
ATOM 1225 O O . THR A 1 169 ? 24.106 -29.237 -7.501 1.00 42.12 169 THR A O 1
ATOM 1228 N N . GLU A 1 170 ? 25.682 -28.293 -6.209 1.00 48.69 170 GLU A N 1
ATOM 1229 C CA . GLU A 1 170 ? 26.176 -29.534 -5.618 1.00 48.69 170 GLU A CA 1
ATOM 1230 C C . GLU A 1 170 ? 25.324 -29.850 -4.384 1.00 48.69 170 GLU A C 1
ATOM 1232 O O . GLU A 1 170 ? 25.669 -29.567 -3.240 1.00 48.69 170 GLU A O 1
ATOM 1237 N N . THR A 1 171 ? 24.156 -30.424 -4.647 1.00 41.84 171 THR A N 1
ATOM 1238 C CA . THR A 1 171 ? 23.451 -31.293 -3.708 1.00 41.84 171 THR A CA 1
ATOM 1239 C C . THR A 1 171 ? 23.050 -32.537 -4.486 1.00 41.84 171 THR A C 1
ATOM 1241 O O . THR A 1 171 ? 22.081 -32.524 -5.243 1.00 41.84 171 THR A O 1
ATOM 1244 N N . ASP A 1 172 ? 23.897 -33.559 -4.383 1.00 36.78 172 ASP A N 1
ATOM 1245 C CA . ASP A 1 172 ? 23.511 -34.894 -3.931 1.00 36.78 172 ASP A CA 1
ATOM 1246 C C . ASP A 1 172 ? 22.036 -35.273 -4.158 1.00 36.78 172 ASP A C 1
ATOM 1248 O O . ASP A 1 172 ? 21.132 -34.700 -3.547 1.00 36.78 172 ASP A O 1
ATOM 1252 N N . ASN A 1 173 ? 21.799 -36.281 -5.003 1.00 44.81 173 ASN A N 1
ATOM 1253 C CA . ASN A 1 173 ? 21.262 -37.569 -4.546 1.00 44.81 173 ASN A CA 1
ATOM 1254 C C . ASN A 1 173 ? 20.623 -38.360 -5.708 1.00 44.81 173 ASN A C 1
ATOM 1256 O O . ASN A 1 173 ? 19.700 -37.910 -6.387 1.00 44.81 173 ASN A O 1
ATOM 1260 N N . ALA A 1 174 ? 21.160 -39.566 -5.892 1.00 45.97 174 ALA A N 1
ATOM 1261 C CA . ALA A 1 174 ? 20.551 -40.786 -6.420 1.00 45.97 174 ALA A CA 1
ATOM 1262 C C . ALA A 1 174 ? 19.468 -40.683 -7.514 1.00 45.97 174 ALA A C 1
ATOM 1264 O O . ALA A 1 174 ? 18.267 -40.610 -7.249 1.00 45.97 174 ALA A O 1
ATOM 1265 N N . ARG A 1 175 ? 19.886 -40.931 -8.761 1.00 45.06 175 ARG A N 1
ATOM 1266 C CA . ARG A 1 175 ? 19.089 -41.773 -9.667 1.00 45.06 175 ARG A CA 1
ATOM 1267 C C . ARG A 1 175 ? 19.407 -43.239 -9.358 1.00 45.06 175 ARG A C 1
ATOM 1269 O O . ARG A 1 175 ? 20.576 -43.595 -9.476 1.00 45.06 175 ARG A O 1
ATOM 1276 N N . PRO A 1 176 ? 18.435 -44.100 -9.019 1.00 48.19 176 PRO A N 1
ATOM 1277 C CA . PRO A 1 176 ? 18.577 -45.518 -9.291 1.00 48.19 176 PRO A CA 1
ATOM 1278 C C . PRO A 1 176 ? 18.385 -45.770 -10.796 1.00 48.19 176 PRO A C 1
ATOM 1280 O O . PRO A 1 176 ? 17.625 -45.077 -11.477 1.00 48.19 176 PRO A O 1
ATOM 1283 N N . ASP A 1 177 ? 19.144 -46.738 -11.287 1.00 52.41 177 ASP A N 1
ATOM 1284 C CA . ASP A 1 177 ? 19.407 -47.068 -12.687 1.00 52.41 177 ASP A CA 1
ATOM 1285 C C . ASP A 1 177 ? 18.158 -47.421 -13.526 1.00 52.41 177 ASP A C 1
ATOM 1287 O O . ASP A 1 177 ? 17.137 -47.865 -12.992 1.00 52.41 177 ASP A O 1
ATOM 1291 N N . PRO A 1 178 ? 18.225 -47.276 -14.864 1.00 47.47 178 PRO A N 1
ATOM 1292 C CA . PRO A 1 178 ? 17.144 -47.673 -15.758 1.00 47.47 178 PRO A CA 1
ATOM 1293 C C . PRO A 1 178 ? 17.054 -49.203 -15.866 1.00 47.47 178 PRO A C 1
ATOM 1295 O O . PRO A 1 178 ? 17.963 -49.854 -16.379 1.00 47.47 178 PRO A O 1
ATOM 1298 N N . ILE A 1 179 ? 15.922 -49.786 -15.463 1.00 44.12 179 ILE A N 1
ATOM 1299 C CA . ILE A 1 179 ? 15.555 -51.146 -15.876 1.00 44.12 179 ILE A CA 1
ATOM 1300 C C . ILE A 1 179 ? 15.103 -51.078 -17.339 1.00 44.12 179 ILE A C 1
ATOM 1302 O O . ILE A 1 179 ? 14.005 -50.617 -17.649 1.00 44.12 179 ILE A O 1
ATOM 1306 N N . VAL A 1 180 ? 15.986 -51.519 -18.235 1.00 46.22 180 VAL A N 1
ATOM 1307 C CA . VAL A 1 180 ? 15.692 -51.843 -19.636 1.00 46.22 180 VAL A CA 1
ATOM 1308 C C . VAL A 1 180 ? 15.396 -53.342 -19.739 1.00 46.22 180 VAL A C 1
ATOM 1310 O O . VAL A 1 180 ? 16.043 -54.161 -19.091 1.00 46.22 180 VAL A O 1
ATOM 1313 N N . CYS A 1 181 ? 14.392 -53.665 -20.550 1.00 38.69 181 CYS A N 1
ATOM 1314 C CA . CYS A 1 181 ? 13.840 -54.988 -20.822 1.00 38.69 181 CYS A CA 1
ATOM 1315 C C . CYS A 1 181 ? 14.842 -56.023 -21.368 1.00 38.69 181 CYS A C 1
ATOM 1317 O O . CYS A 1 181 ? 15.658 -55.703 -22.235 1.00 38.69 181 CYS A O 1
ATOM 1319 N N . ASN A 1 182 ? 14.638 -57.286 -20.976 1.00 44.38 182 ASN A N 1
ATOM 1320 C CA . ASN A 1 182 ? 14.632 -58.450 -21.870 1.00 44.38 182 ASN A CA 1
ATOM 1321 C C . ASN A 1 182 ? 13.493 -59.383 -21.442 1.00 44.38 182 ASN A C 1
ATOM 1323 O O . ASN A 1 182 ? 13.403 -59.638 -20.219 1.00 44.38 182 ASN A O 1
#